Protein AF-A0A3D0Z0L6-F1 (afdb_monomer_lite)

pLDDT: mean 74.52, std 15.17, range [45.41, 95.12]

Foldseek 3Di:
DDPPDDPVVVVVVVVVCCVVVVVVVVVVPPDDDPVPPDPPPPDPDPPVPPDDPDDDDPAWAADPQRWIQGRPDPVRDIAHHVGADPVNPDD

Secondary structure (DSSP, 8-state):
------TTHHHHHHHHHHHHHHHHHHHH------------------TTS-----PPPSSEEE-GGG-EEE-SSTT--EE-TT---TT----

Radius of gyration: 37.42 Å; chains: 1; bounding box: 87×36×73 Å

Structure (mmCIF, N/CA/C/O backbone):
data_AF-A0A3D0Z0L6-F1
#
_entry.id   AF-A0A3D0Z0L6-F1
#
loop_
_atom_site.group_PDB
_atom_site.id
_atom_site.type_symbol
_atom_site.label_atom_id
_atom_site.label_alt_id
_atom_site.label_comp_id
_atom_site.label_asym_id
_atom_site.label_entity_id
_atom_site.label_seq_id
_atom_site.pdbx_PDB_ins_code
_atom_site.Cartn_x
_atom_site.Cartn_y
_atom_site.Cartn_z
_atom_site.occupancy
_atom_site.B_iso_or_equiv
_atom_site.auth_seq_id
_atom_site.auth_comp_id
_atom_site.auth_asym_id
_atom_site.auth_atom_id
_atom_site.pdbx_PDB_model_num
ATOM 1 N N . MET A 1 1 ? 71.788 -23.752 -52.293 1.00 45.41 1 MET A N 1
ATOM 2 C CA . MET A 1 1 ? 70.631 -24.044 -51.417 1.00 45.41 1 MET A CA 1
ATOM 3 C C . MET A 1 1 ? 70.695 -23.092 -50.228 1.00 45.41 1 MET A C 1
ATOM 5 O O . MET A 1 1 ? 71.486 -23.314 -49.329 1.00 45.41 1 MET A O 1
ATOM 9 N N . GLY A 1 2 ? 69.937 -22.001 -50.266 1.00 53.62 2 GLY A N 1
ATOM 10 C CA . GLY A 1 2 ? 69.891 -20.988 -49.209 1.00 53.62 2 GLY A CA 1
ATOM 11 C C . GLY A 1 2 ? 68.964 -19.881 -49.684 1.00 53.62 2 GLY A C 1
ATOM 12 O O . GLY A 1 2 ? 69.352 -19.070 -50.514 1.00 53.62 2 GLY A O 1
ATOM 13 N N . ARG A 1 3 ? 67.685 -19.940 -49.301 1.00 55.16 3 ARG A N 1
ATOM 14 C CA . ARG A 1 3 ? 66.698 -18.930 -49.700 1.00 55.16 3 ARG A CA 1
ATOM 15 C C . ARG A 1 3 ? 66.837 -17.736 -48.765 1.00 55.16 3 ARG A C 1
ATOM 17 O O . ARG A 1 3 ? 66.193 -17.683 -47.724 1.00 55.16 3 ARG A O 1
ATOM 24 N N . GLU A 1 4 ? 67.709 -16.810 -49.134 1.00 61.28 4 GLU A N 1
ATOM 25 C CA . GLU A 1 4 ? 67.857 -15.523 -48.461 1.00 61.28 4 GLU A CA 1
ATOM 26 C C . GLU A 1 4 ? 66.648 -14.660 -48.837 1.00 61.28 4 GLU A C 1
ATOM 28 O O . GLU A 1 4 ? 66.527 -14.180 -49.965 1.00 61.28 4 GLU A O 1
ATOM 33 N N . LEU A 1 5 ? 65.678 -14.555 -47.928 1.00 62.03 5 LEU A N 1
ATOM 34 C CA . LEU A 1 5 ? 64.483 -13.745 -48.149 1.00 62.03 5 LEU A CA 1
ATOM 35 C C . LEU A 1 5 ? 64.888 -12.261 -48.218 1.00 62.03 5 LEU A C 1
ATOM 37 O O . LEU A 1 5 ? 65.597 -11.779 -47.330 1.00 62.03 5 LEU A O 1
ATOM 41 N N . PRO A 1 6 ? 64.468 -11.519 -49.258 1.00 65.50 6 PRO A N 1
ATOM 42 C CA . PRO A 1 6 ? 64.886 -10.138 -49.445 1.00 65.50 6 PRO A CA 1
ATOM 43 C C . PRO A 1 6 ? 64.381 -9.250 -48.300 1.00 65.50 6 PRO A C 1
ATOM 45 O O . PRO A 1 6 ? 63.314 -9.475 -47.739 1.00 65.50 6 PRO A O 1
ATOM 48 N N . ARG A 1 7 ? 65.142 -8.207 -47.950 1.00 63.31 7 ARG A N 1
ATOM 49 C CA . ARG A 1 7 ? 64.922 -7.366 -46.750 1.00 63.31 7 ARG A CA 1
ATOM 50 C C . ARG A 1 7 ? 63.554 -6.657 -46.709 1.00 63.31 7 ARG A C 1
ATOM 52 O O . ARG A 1 7 ? 63.085 -6.302 -45.635 1.00 63.31 7 ARG A O 1
ATOM 59 N N . TRP A 1 8 ? 62.897 -6.498 -47.859 1.00 57.84 8 TRP A N 1
ATOM 60 C CA . TRP A 1 8 ? 61.528 -5.980 -47.993 1.00 57.84 8 TRP A CA 1
ATOM 61 C C . TRP A 1 8 ? 60.439 -7.066 -47.902 1.00 57.84 8 TRP A C 1
ATOM 63 O O . TRP A 1 8 ? 59.270 -6.738 -47.730 1.00 57.84 8 TRP A O 1
ATOM 73 N N . ALA A 1 9 ? 60.788 -8.354 -47.980 1.00 58.78 9 ALA A N 1
ATOM 74 C CA . ALA A 1 9 ? 59.832 -9.446 -47.805 1.00 58.78 9 ALA A CA 1
ATOM 75 C C . ALA A 1 9 ? 59.382 -9.580 -46.346 1.00 58.78 9 ALA A C 1
ATOM 77 O O . ALA A 1 9 ? 58.241 -9.951 -46.124 1.00 58.78 9 ALA A O 1
ATOM 78 N N . LEU A 1 10 ? 60.229 -9.217 -45.373 1.00 61.06 10 LEU A N 1
ATOM 79 C CA . LEU A 1 10 ? 59.909 -9.206 -43.937 1.00 61.06 10 LEU A CA 1
ATOM 80 C C . LEU A 1 10 ? 58.695 -8.329 -43.571 1.00 61.06 10 LEU A C 1
ATOM 82 O O . LEU A 1 10 ? 57.793 -8.840 -42.911 1.00 61.06 10 LEU A O 1
ATOM 86 N N . PRO A 1 11 ? 58.599 -7.047 -43.982 1.00 65.06 11 PRO A N 1
ATOM 87 C CA . PRO A 1 11 ? 57.416 -6.245 -43.681 1.00 65.06 11 PRO A CA 1
ATOM 88 C C . PRO A 1 11 ? 56.173 -6.744 -44.427 1.00 65.06 11 PRO A C 1
ATOM 90 O O . PRO A 1 11 ? 55.078 -6.697 -43.873 1.00 65.06 11 PRO A O 1
ATOM 93 N N . VAL A 1 12 ? 56.322 -7.274 -45.646 1.00 72.44 12 VAL A N 1
ATOM 94 C CA . VAL A 1 12 ? 55.190 -7.760 -46.453 1.00 72.44 12 VAL A CA 1
ATOM 95 C C . VAL A 1 12 ? 54.624 -9.063 -45.887 1.00 72.44 12 VAL A C 1
ATOM 97 O O . VAL A 1 12 ? 53.409 -9.184 -45.747 1.00 72.44 12 VAL A O 1
ATOM 100 N N . THR A 1 13 ? 55.476 -10.012 -45.492 1.00 71.56 13 THR A N 1
ATOM 101 C CA . THR A 1 13 ? 55.033 -11.255 -44.846 1.00 71.56 13 THR A CA 1
ATOM 102 C C . THR A 1 13 ? 54.466 -10.996 -43.455 1.00 71.56 13 THR A C 1
ATOM 104 O O . THR A 1 13 ? 53.433 -11.571 -43.125 1.00 71.56 13 THR A O 1
ATOM 107 N N . LEU A 1 14 ? 55.052 -10.082 -42.671 1.00 74.06 14 LEU A N 1
ATOM 108 C CA . LEU A 1 14 ? 54.504 -9.677 -41.373 1.00 74.06 14 LEU A CA 1
ATOM 109 C C . LEU A 1 14 ? 53.113 -9.040 -41.528 1.00 74.06 14 LEU A C 1
ATOM 111 O O . LEU A 1 14 ? 52.187 -9.395 -40.805 1.00 74.06 14 LEU A O 1
ATOM 115 N N . THR A 1 15 ? 52.941 -8.156 -42.514 1.00 74.75 15 THR A N 1
ATOM 116 C CA . THR A 1 15 ? 51.657 -7.489 -42.785 1.00 74.75 15 THR A CA 1
ATOM 117 C C . THR A 1 15 ? 50.583 -8.486 -43.226 1.00 74.75 15 THR A C 1
ATOM 119 O O . THR A 1 15 ? 49.451 -8.414 -42.755 1.00 74.75 15 THR A O 1
ATOM 122 N N . LEU A 1 16 ? 50.935 -9.462 -44.069 1.00 74.19 16 LEU A N 1
ATOM 123 C CA . LEU A 1 16 ? 50.020 -10.522 -44.509 1.00 74.19 16 LEU A CA 1
ATOM 124 C C . LEU A 1 16 ? 49.614 -11.467 -43.368 1.00 74.19 16 LEU A C 1
ATOM 126 O O . LEU A 1 16 ? 48.442 -11.823 -43.265 1.00 74.19 16 LEU A O 1
ATOM 130 N N . VAL A 1 17 ? 50.546 -11.832 -42.481 1.00 78.50 17 VAL A N 1
ATOM 131 C CA . VAL A 1 17 ? 50.254 -12.660 -41.295 1.00 78.50 17 VAL A CA 1
ATOM 132 C C . VAL A 1 17 ? 49.358 -11.913 -40.302 1.00 78.50 17 VAL A C 1
ATOM 134 O O . VAL A 1 17 ? 48.427 -12.501 -39.760 1.00 78.50 17 VAL A O 1
ATOM 137 N N . ILE A 1 18 ? 49.584 -10.613 -40.099 1.00 77.12 18 ILE A N 1
ATOM 138 C CA . ILE A 1 18 ? 48.766 -9.755 -39.228 1.00 77.12 18 ILE A CA 1
ATOM 139 C C . ILE A 1 18 ? 47.350 -9.595 -39.802 1.00 77.12 18 ILE A C 1
ATOM 141 O O . ILE A 1 18 ? 46.374 -9.849 -39.101 1.00 77.12 18 ILE A O 1
ATOM 145 N N . LEU A 1 19 ? 47.215 -9.234 -41.082 1.00 75.25 19 LEU A N 1
ATOM 146 C CA . LEU A 1 19 ? 45.911 -8.961 -41.696 1.00 75.25 19 LEU A CA 1
ATOM 147 C C . LEU A 1 19 ? 45.056 -10.213 -41.915 1.00 75.25 19 LEU A C 1
ATOM 149 O O . LEU A 1 19 ? 43.835 -10.102 -41.896 1.00 75.25 19 LEU A O 1
ATOM 153 N N . LEU A 1 20 ? 45.661 -11.389 -42.107 1.00 76.81 20 LEU A N 1
ATOM 154 C CA . LEU A 1 20 ? 44.917 -12.638 -42.307 1.00 76.81 20 LEU A CA 1
ATOM 155 C C . LEU A 1 20 ? 44.809 -13.492 -41.032 1.00 76.81 20 LEU A C 1
ATOM 157 O O . LEU A 1 20 ? 43.832 -14.216 -40.876 1.00 76.81 20 LEU A O 1
ATOM 161 N N . GLY A 1 21 ? 45.757 -13.398 -40.095 1.00 71.94 21 GLY A N 1
ATOM 162 C CA . GLY A 1 21 ? 45.767 -14.184 -38.854 1.00 71.94 21 GLY A CA 1
ATOM 163 C C . GLY A 1 21 ? 44.964 -13.565 -37.705 1.00 71.94 21 GLY A C 1
ATOM 164 O O . GLY A 1 21 ? 44.288 -14.288 -36.974 1.00 71.94 21 GLY A O 1
ATOM 165 N N . ILE A 1 22 ? 44.978 -12.234 -37.562 1.00 67.88 22 ILE A N 1
ATOM 166 C CA . ILE A 1 22 ? 44.242 -11.525 -36.499 1.00 67.88 22 ILE A CA 1
ATOM 167 C C . ILE A 1 22 ? 42.719 -11.663 -36.635 1.00 67.88 22 ILE A C 1
ATOM 169 O O . ILE A 1 22 ? 42.086 -11.977 -35.627 1.00 67.88 22 ILE A O 1
ATOM 173 N N . PRO A 1 23 ? 42.091 -11.494 -37.818 1.00 63.00 23 PRO A N 1
ATOM 174 C CA . PRO A 1 23 ? 40.655 -11.718 -37.937 1.00 63.00 23 PRO A CA 1
ATOM 175 C C . PRO A 1 23 ? 40.290 -13.193 -37.736 1.00 63.00 23 PRO A C 1
ATOM 177 O O . PRO A 1 23 ? 39.284 -13.460 -37.101 1.00 63.00 23 PRO A O 1
ATOM 180 N N . VAL A 1 24 ? 41.107 -14.163 -38.161 1.00 67.19 24 VAL A N 1
ATOM 181 C CA . VAL A 1 24 ? 40.837 -15.595 -37.902 1.00 67.19 24 VAL A CA 1
ATOM 182 C C . VAL A 1 24 ? 40.891 -15.919 -36.399 1.00 67.19 24 VAL A C 1
ATOM 184 O O . VAL A 1 24 ? 40.027 -16.638 -35.899 1.00 67.19 24 VAL A O 1
ATOM 187 N N . LEU A 1 25 ? 41.831 -15.326 -35.654 1.00 63.22 25 LEU A N 1
ATOM 188 C CA . LEU A 1 25 ? 41.882 -15.415 -34.188 1.00 63.22 25 LEU A CA 1
ATOM 189 C C . LEU A 1 25 ? 40.703 -14.688 -33.518 1.00 63.22 25 LEU A C 1
ATOM 191 O O . LEU A 1 25 ? 40.126 -15.214 -32.575 1.00 63.22 25 LEU A O 1
ATOM 195 N N . ALA A 1 26 ? 40.299 -13.515 -34.006 1.00 64.50 26 ALA A N 1
ATOM 196 C CA . ALA A 1 26 ? 39.188 -12.754 -33.43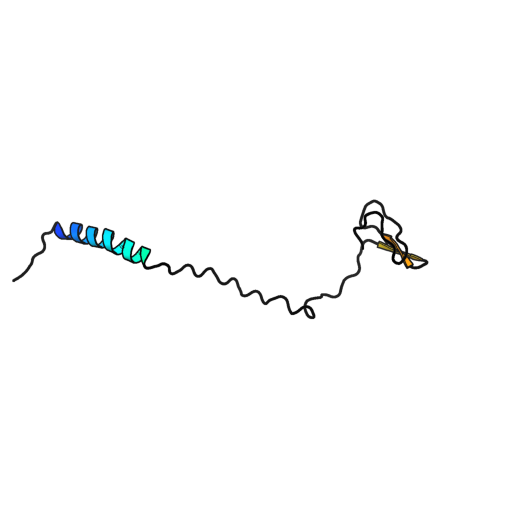2 1.00 64.50 26 ALA A CA 1
ATOM 197 C C . ALA A 1 26 ? 37.809 -13.372 -33.736 1.00 64.50 26 ALA A C 1
ATOM 199 O O . ALA A 1 26 ? 36.935 -13.367 -32.874 1.00 64.50 26 ALA A O 1
ATOM 200 N N . TYR A 1 27 ? 37.616 -13.937 -34.933 1.00 65.19 27 TYR A N 1
ATOM 201 C CA . TYR A 1 27 ? 36.360 -14.569 -35.353 1.00 65.19 27 TYR A CA 1
ATOM 202 C C . TYR A 1 27 ? 36.210 -16.010 -34.839 1.00 65.19 27 TYR A C 1
ATOM 204 O O . TYR A 1 27 ? 35.084 -16.474 -34.677 1.00 65.19 27 TYR A O 1
ATOM 212 N N . GLY A 1 28 ? 37.309 -16.714 -34.538 1.00 57.91 28 GLY A N 1
ATOM 213 C CA . GLY A 1 28 ? 37.270 -18.019 -33.863 1.00 57.91 28 GLY A CA 1
ATOM 214 C C . GLY A 1 28 ? 37.020 -17.920 -32.353 1.00 57.91 28 GLY A C 1
ATOM 215 O O . GLY A 1 28 ? 36.487 -18.848 -31.745 1.00 57.91 28 GLY A O 1
ATOM 216 N N . VAL A 1 29 ? 37.351 -16.782 -31.737 1.00 60.09 29 VAL A N 1
ATOM 217 C CA . VAL A 1 29 ? 37.189 -16.548 -30.298 1.00 60.09 29 VAL A CA 1
ATOM 218 C C . VAL A 1 29 ? 35.848 -15.856 -30.030 1.00 60.09 29 VAL A C 1
ATOM 220 O O . VAL A 1 29 ? 35.762 -14.736 -29.538 1.00 60.09 29 VAL A O 1
ATOM 223 N N . GLY A 1 30 ? 34.760 -16.592 -30.260 1.00 57.38 30 GLY A N 1
ATOM 224 C CA . GLY A 1 30 ? 33.466 -16.347 -29.605 1.00 57.38 30 GLY A CA 1
ATOM 225 C C . GLY A 1 30 ? 33.478 -16.663 -28.094 1.00 57.38 30 GLY A C 1
ATOM 226 O O . GLY A 1 30 ? 32.464 -17.086 -27.551 1.00 57.38 30 GLY A O 1
ATOM 227 N N . TRP A 1 31 ? 34.630 -16.551 -27.423 1.00 53.03 31 TRP A N 1
ATOM 228 C CA . TRP A 1 31 ? 34.934 -17.114 -26.100 1.00 53.03 31 TRP A CA 1
ATOM 229 C C . TRP A 1 31 ? 35.905 -16.164 -25.371 1.00 53.03 31 TRP A C 1
ATOM 231 O O . TRP A 1 31 ? 37.109 -16.292 -25.517 1.00 53.03 31 TRP A O 1
ATOM 241 N N . TRP A 1 32 ? 35.481 -15.110 -24.671 1.00 52.97 32 TRP A N 1
ATOM 242 C CA . TRP A 1 32 ? 35.383 -15.172 -23.206 1.00 52.97 32 TRP A CA 1
ATOM 243 C C . TRP A 1 3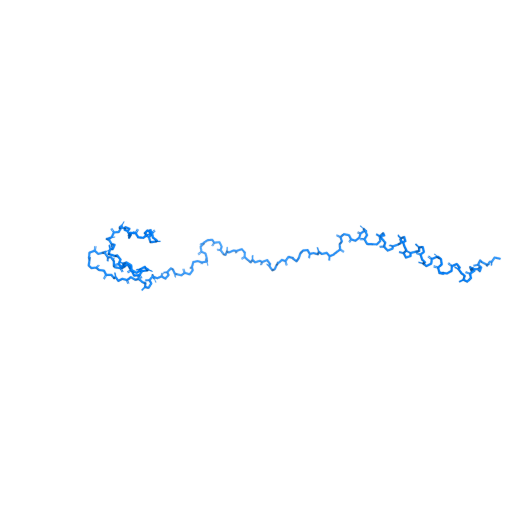2 ? 34.642 -13.937 -22.664 1.00 52.97 32 TRP A C 1
ATOM 245 O O . TRP A 1 32 ? 35.207 -13.060 -22.014 1.00 52.97 32 TRP A O 1
ATOM 255 N N . ARG A 1 33 ? 33.336 -13.850 -22.912 1.00 53.81 33 AR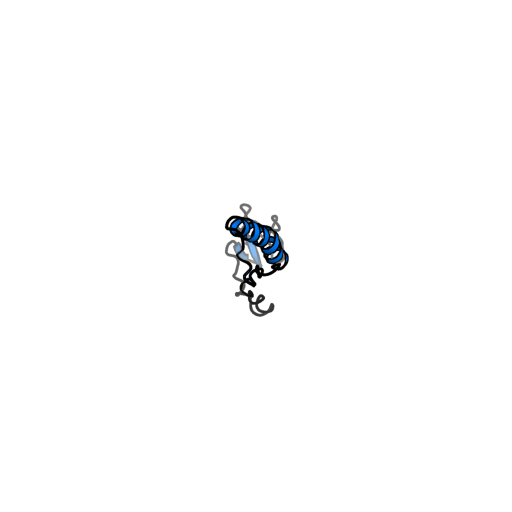G A N 1
ATOM 256 C CA . ARG A 1 33 ? 32.452 -13.240 -21.918 1.00 53.81 33 ARG A CA 1
ATOM 257 C C . ARG A 1 33 ? 31.684 -14.406 -21.316 1.00 53.81 33 ARG A C 1
ATOM 259 O O . ARG A 1 33 ? 30.625 -14.739 -21.845 1.00 53.81 33 ARG A O 1
ATOM 266 N N . PRO A 1 34 ? 32.182 -15.070 -20.252 1.00 55.91 34 PRO A N 1
ATOM 267 C CA . PRO A 1 34 ? 31.225 -15.726 -19.393 1.00 55.91 34 PRO A CA 1
ATOM 268 C C . PRO A 1 34 ? 30.354 -14.561 -18.934 1.00 55.91 34 PRO A C 1
ATOM 270 O O . PRO A 1 34 ? 30.835 -13.639 -18.265 1.00 55.91 34 PRO A O 1
ATOM 273 N N . GLY A 1 35 ? 29.108 -14.507 -19.417 1.00 59.41 35 GLY A N 1
ATOM 274 C CA . GLY A 1 35 ? 28.091 -13.735 -18.724 1.00 59.41 35 GLY A CA 1
ATOM 275 C C . GLY A 1 35 ? 28.291 -14.111 -17.272 1.00 59.41 35 GLY A C 1
ATOM 276 O O . GLY A 1 35 ? 28.304 -15.308 -16.982 1.00 59.41 35 GLY A O 1
ATOM 277 N N . ARG A 1 36 ? 28.672 -13.135 -16.433 1.00 58.47 36 ARG A N 1
ATOM 278 C CA . ARG A 1 36 ? 29.003 -13.434 -15.043 1.00 58.47 36 ARG A CA 1
ATOM 279 C C . ARG A 1 36 ? 27.834 -14.283 -14.560 1.00 58.47 36 ARG A C 1
ATOM 281 O O . ARG A 1 36 ? 26.716 -13.762 -14.633 1.00 58.47 36 ARG A O 1
ATOM 288 N N . PRO A 1 37 ? 28.025 -15.544 -14.132 1.00 58.66 37 PRO A N 1
ATOM 289 C CA . PRO A 1 37 ? 27.053 -16.072 -13.212 1.00 58.66 37 PRO A CA 1
ATOM 290 C C . PRO A 1 37 ? 27.064 -15.018 -12.111 1.00 58.66 37 PRO A C 1
ATOM 292 O O . PRO A 1 37 ? 28.108 -14.736 -11.509 1.00 58.66 37 PRO A O 1
ATOM 295 N N . GLY A 1 38 ? 25.944 -14.305 -11.969 1.00 60.97 38 GLY A N 1
ATOM 296 C CA . GLY A 1 38 ? 25.724 -13.567 -10.742 1.00 60.97 38 GLY A CA 1
ATOM 297 C C . GLY A 1 38 ? 25.997 -14.547 -9.602 1.00 60.97 38 GLY A C 1
ATOM 298 O O . GLY A 1 38 ? 25.880 -15.760 -9.823 1.00 60.97 38 GLY A O 1
ATOM 299 N N . PRO A 1 39 ? 26.415 -14.077 -8.417 1.00 67.50 39 PRO A N 1
ATOM 300 C CA . PRO A 1 39 ? 26.359 -14.956 -7.257 1.00 67.50 39 PRO A CA 1
ATOM 301 C C . PRO A 1 39 ? 25.006 -15.663 -7.323 1.00 67.50 39 PRO A C 1
ATOM 303 O O . PRO A 1 39 ? 24.000 -14.983 -7.530 1.00 67.50 39 PRO A O 1
ATOM 306 N N . GLU A 1 40 ? 25.016 -16.999 -7.344 1.00 56.09 40 GLU A N 1
ATOM 307 C CA . GLU A 1 40 ? 23.792 -17.785 -7.311 1.00 56.09 40 GLU A CA 1
ATOM 308 C C . GLU A 1 40 ? 23.074 -17.309 -6.060 1.00 56.09 40 GLU A C 1
ATOM 310 O O . GLU A 1 40 ? 23.487 -17.627 -4.945 1.00 56.09 40 GLU A O 1
ATOM 315 N N . GLU A 1 41 ? 22.121 -16.392 -6.248 1.00 58.34 41 GLU A N 1
ATOM 316 C CA . GLU A 1 41 ? 21.344 -15.878 -5.146 1.00 58.34 41 GLU A CA 1
ATOM 317 C C . GLU A 1 41 ? 20.587 -17.103 -4.668 1.00 58.34 41 GLU A C 1
ATOM 319 O O . GLU A 1 41 ? 19.830 -17.676 -5.462 1.00 58.34 41 GLU A O 1
ATOM 324 N N . PRO A 1 42 ? 20.845 -17.581 -3.436 1.00 64.19 42 PRO A N 1
ATOM 325 C CA . PRO A 1 42 ? 20.092 -18.693 -2.907 1.00 64.19 42 PRO A CA 1
ATOM 326 C C . PRO A 1 42 ? 18.626 -18.323 -3.085 1.00 64.19 42 PRO A C 1
ATOM 328 O O . PRO A 1 42 ? 18.178 -17.287 -2.585 1.00 64.19 42 PRO A O 1
ATOM 331 N N . GLY A 1 43 ? 17.918 -19.127 -3.886 1.00 64.88 43 GLY A N 1
ATOM 332 C CA . GLY A 1 43 ? 16.501 -18.919 -4.127 1.00 64.88 43 GLY A CA 1
ATOM 333 C C . GLY A 1 43 ? 15.820 -18.725 -2.773 1.00 64.88 43 GLY A C 1
ATOM 334 O O . GLY A 1 43 ? 16.216 -19.403 -1.816 1.00 64.88 43 GLY A O 1
ATOM 335 N N . PRO A 1 44 ? 14.873 -17.775 -2.660 1.00 65.69 44 PRO A N 1
ATOM 336 C CA . PRO A 1 44 ? 14.265 -17.419 -1.387 1.00 65.69 44 PRO A CA 1
ATOM 337 C C . PRO A 1 44 ? 13.913 -18.703 -0.630 1.00 65.69 44 PRO A C 1
ATOM 339 O O . PRO A 1 44 ? 13.265 -19.563 -1.242 1.00 65.69 44 PRO A O 1
ATOM 342 N N . PRO A 1 45 ? 14.383 -18.884 0.628 1.00 60.88 45 PRO A N 1
ATOM 343 C CA . PRO A 1 45 ? 14.075 -20.056 1.427 1.00 60.88 45 PRO A CA 1
ATOM 344 C C . PRO A 1 45 ? 12.616 -20.411 1.220 1.00 60.88 45 PRO A C 1
ATOM 346 O O . PRO A 1 45 ? 11.752 -19.543 1.380 1.00 60.88 45 PRO A O 1
ATOM 349 N N . GLY A 1 46 ? 12.373 -21.641 0.748 1.00 59.81 46 GLY A N 1
ATOM 350 C CA . GLY A 1 46 ? 11.050 -22.075 0.309 1.00 59.81 46 GLY A CA 1
ATOM 351 C C . GLY A 1 46 ? 9.996 -21.588 1.296 1.00 59.81 46 GLY A C 1
ATOM 352 O O . GLY A 1 46 ? 10.252 -21.647 2.495 1.00 59.81 46 GLY A O 1
ATOM 353 N N . ALA A 1 47 ? 8.882 -21.065 0.768 1.00 56.94 47 ALA A N 1
ATOM 354 C CA . ALA A 1 47 ? 7.847 -20.194 1.361 1.00 56.94 47 ALA A CA 1
ATOM 355 C C . ALA A 1 47 ? 7.561 -20.249 2.886 1.00 56.94 47 ALA A C 1
ATOM 357 O O . ALA A 1 47 ? 6.980 -19.317 3.431 1.00 56.94 47 ALA A O 1
ATOM 358 N N . ALA A 1 48 ? 7.959 -21.303 3.588 1.00 57.12 48 ALA A N 1
ATOM 359 C CA . ALA A 1 48 ? 7.908 -21.452 5.033 1.00 57.12 48 ALA A CA 1
ATOM 360 C C . ALA A 1 48 ? 9.065 -20.792 5.822 1.00 57.12 48 ALA A C 1
ATOM 362 O O . ALA A 1 48 ? 8.916 -20.655 7.033 1.00 57.12 48 ALA A O 1
ATOM 363 N N . ALA A 1 49 ? 10.192 -20.399 5.207 1.00 57.75 49 ALA A N 1
ATOM 364 C CA . ALA A 1 49 ? 11.404 -19.991 5.947 1.00 57.75 49 ALA A CA 1
ATOM 365 C C . ALA A 1 49 ? 11.782 -18.491 5.875 1.00 57.75 49 ALA A C 1
ATOM 367 O O . ALA A 1 49 ? 12.745 -18.089 6.521 1.00 57.75 49 ALA A O 1
ATOM 368 N N . LEU A 1 50 ? 11.034 -17.660 5.136 1.00 61.25 50 LEU A N 1
ATOM 369 C CA . LEU A 1 50 ? 11.320 -16.222 4.951 1.00 61.25 50 LEU A CA 1
ATOM 370 C C . LEU A 1 50 ? 10.305 -15.254 5.573 1.00 61.25 50 LEU A C 1
ATOM 372 O O . LEU A 1 50 ? 10.371 -14.053 5.324 1.00 61.25 50 LEU A O 1
ATOM 376 N N . TRP A 1 51 ? 9.326 -15.729 6.336 1.00 57.03 51 TRP A N 1
ATOM 377 C CA . TRP A 1 51 ? 8.433 -14.800 7.017 1.00 57.03 51 TRP A CA 1
ATOM 378 C C . TRP A 1 51 ? 9.095 -14.368 8.325 1.00 57.03 51 TRP A C 1
ATOM 380 O O . TRP A 1 51 ? 9.044 -15.071 9.333 1.00 57.03 51 TRP A O 1
ATOM 390 N N . GLU A 1 52 ? 9.708 -13.182 8.338 1.00 73.12 52 GLU A N 1
ATOM 391 C CA . GLU A 1 52 ? 9.798 -12.448 9.595 1.00 73.12 52 GLU A CA 1
ATOM 392 C C . GLU A 1 52 ? 8.398 -12.388 10.233 1.00 73.12 52 GLU A C 1
ATOM 394 O O . GLU A 1 52 ? 7.390 -12.280 9.519 1.00 73.12 52 GLU A O 1
ATOM 399 N N . PRO A 1 53 ? 8.297 -12.467 11.572 1.00 81.06 53 PRO A N 1
ATOM 400 C CA . PRO A 1 53 ? 7.014 -12.345 12.243 1.00 81.06 53 PRO A CA 1
ATOM 401 C C . PRO A 1 53 ? 6.335 -11.052 11.787 1.00 81.06 53 PRO A C 1
ATOM 403 O O . PRO A 1 53 ? 6.902 -9.964 11.921 1.00 81.06 53 PRO A O 1
ATOM 406 N N . LEU A 1 54 ? 5.129 -11.192 11.225 1.00 79.69 54 LEU A N 1
ATOM 407 C CA . LEU A 1 54 ? 4.303 -10.077 10.770 1.00 79.69 54 LEU A CA 1
ATOM 408 C C . LEU A 1 54 ? 4.159 -9.073 11.912 1.00 79.69 54 LEU A C 1
ATOM 410 O O . LEU A 1 54 ? 3.534 -9.352 12.935 1.00 79.69 54 LEU A O 1
ATOM 414 N N . GLN A 1 55 ? 4.769 -7.907 11.727 1.00 83.38 55 GLN A N 1
ATOM 415 C CA . GLN A 1 55 ? 4.687 -6.825 12.691 1.00 83.38 55 GLN A CA 1
ATOM 416 C C . GLN A 1 55 ? 3.335 -6.140 12.574 1.00 83.38 55 GLN A C 1
ATOM 418 O O . GLN A 1 55 ? 2.822 -5.882 11.482 1.00 83.38 55 GLN A O 1
ATOM 423 N N . GLU A 1 56 ? 2.769 -5.814 13.725 1.00 84.44 56 GLU A N 1
ATOM 424 C CA . GLU A 1 56 ? 1.537 -5.055 13.784 1.00 84.44 56 GLU A CA 1
ATOM 425 C C . GLU A 1 56 ? 1.732 -3.638 13.213 1.00 84.44 56 GLU A C 1
ATOM 427 O O . GLU A 1 56 ? 2.759 -2.984 13.416 1.00 84.44 56 GLU A O 1
ATOM 432 N N . ALA A 1 57 ? 0.730 -3.150 12.477 1.00 82.06 57 ALA A N 1
ATOM 433 C CA . ALA A 1 57 ? 0.761 -1.808 11.910 1.00 82.06 57 ALA A CA 1
ATOM 434 C C . ALA A 1 57 ? 0.746 -0.742 13.021 1.00 82.06 57 ALA A C 1
ATOM 436 O O . ALA A 1 57 ? -0.049 -0.820 13.949 1.00 82.06 57 ALA A O 1
ATOM 437 N N . ARG A 1 58 ? 1.577 0.301 12.895 1.00 89.62 58 ARG A N 1
ATOM 438 C CA . ARG A 1 58 ? 1.720 1.358 13.922 1.00 89.62 58 ARG A CA 1
ATOM 439 C C . ARG A 1 58 ? 0.671 2.474 13.850 1.00 89.62 58 ARG A C 1
ATOM 441 O O . ARG A 1 58 ? 0.537 3.246 14.788 1.00 89.62 58 ARG A O 1
ATOM 448 N N . PHE A 1 59 ? -0.039 2.596 12.729 1.00 92.12 59 PHE A N 1
ATOM 449 C CA . PHE A 1 59 ? -0.884 3.757 12.414 1.00 92.12 59 PHE A CA 1
ATOM 450 C C . PHE A 1 59 ? -2.375 3.469 12.600 1.00 92.12 59 PHE A C 1
ATOM 452 O O . PHE A 1 59 ? -3.180 3.680 11.687 1.00 92.12 59 PHE A O 1
ATOM 459 N N . TYR A 1 60 ? -2.750 2.943 13.763 1.00 93.75 60 TYR A N 1
ATOM 460 C CA . TYR A 1 60 ? -4.151 2.780 14.124 1.00 93.75 60 TYR A CA 1
ATOM 461 C C . TYR A 1 60 ? -4.340 2.759 15.644 1.00 93.75 60 TYR A C 1
ATOM 463 O O . TYR A 1 60 ? -3.414 2.439 16.385 1.00 93.75 60 TYR A O 1
ATOM 471 N N . GLU A 1 61 ? -5.559 3.049 16.087 1.00 94.38 61 GLU A N 1
ATOM 472 C CA . GLU A 1 61 ? -5.958 2.963 17.490 1.00 94.38 61 GLU A CA 1
ATOM 473 C C . GLU A 1 61 ? -7.120 1.978 17.660 1.00 94.38 61 GLU A C 1
ATOM 475 O O . GLU A 1 61 ? -8.026 1.910 16.822 1.00 94.38 61 GLU A O 1
ATOM 480 N N . ARG A 1 62 ? -7.073 1.161 18.718 1.00 94.62 62 ARG A N 1
ATOM 481 C CA . ARG A 1 62 ? -8.109 0.164 19.028 1.00 94.62 62 ARG A CA 1
ATOM 482 C C . ARG A 1 62 ? -9.286 0.852 19.716 1.00 94.62 62 ARG A C 1
ATOM 484 O O . ARG A 1 62 ? -9.092 1.570 20.689 1.00 94.62 62 ARG A O 1
ATOM 491 N N . LEU A 1 63 ? -10.503 0.592 19.244 1.00 94.94 63 LEU A N 1
ATOM 492 C CA . LEU A 1 63 ? -11.744 1.098 19.834 1.00 94.94 63 LEU A CA 1
ATOM 493 C C . LEU A 1 63 ? -12.566 -0.055 20.450 1.00 94.94 63 LEU A C 1
ATOM 495 O O . LEU A 1 63 ? -12.386 -1.220 20.072 1.00 94.94 63 LEU A O 1
ATOM 499 N N . PRO A 1 64 ? -13.497 0.238 21.381 1.00 94.12 64 PRO A N 1
ATOM 500 C CA . PRO A 1 64 ? -14.428 -0.757 21.910 1.00 94.12 64 PRO A CA 1
ATOM 501 C C . PRO A 1 64 ? -15.247 -1.444 20.806 1.00 94.12 64 PRO A C 1
ATOM 503 O O . PRO A 1 64 ? -15.519 -0.864 19.756 1.00 94.12 64 PRO A O 1
ATOM 506 N N . GLY A 1 65 ? -15.653 -2.694 21.042 1.00 91.19 65 GLY A N 1
ATOM 507 C CA . GLY A 1 65 ? -16.459 -3.457 20.078 1.00 91.19 65 GLY A CA 1
ATOM 508 C C . GLY A 1 65 ? -15.693 -3.940 18.837 1.00 91.19 65 GLY A C 1
ATOM 509 O O . GLY A 1 65 ? -16.316 -4.304 17.844 1.00 91.19 65 GLY A O 1
ATOM 510 N N . GLY A 1 66 ? -14.354 -3.940 18.870 1.00 91.25 66 GLY A N 1
ATOM 511 C CA . GLY A 1 66 ? -13.510 -4.450 17.779 1.00 91.25 66 GLY A CA 1
ATOM 512 C C . GLY A 1 66 ? -13.354 -3.493 16.594 1.00 91.25 66 GLY A C 1
ATOM 513 O O . GLY A 1 66 ? -12.804 -3.877 15.561 1.00 91.25 66 GLY A O 1
ATOM 514 N N . ALA A 1 67 ? -13.827 -2.253 16.731 1.00 93.81 67 ALA A N 1
ATOM 515 C CA . ALA A 1 67 ? -13.561 -1.199 15.767 1.00 93.81 67 ALA A CA 1
ATOM 516 C C . ALA A 1 67 ? -12.123 -0.670 15.911 1.00 93.81 67 ALA A C 1
ATOM 518 O O . ALA A 1 67 ? -11.473 -0.828 16.945 1.00 93.81 67 ALA A O 1
ATOM 519 N N . VAL A 1 68 ? -11.626 -0.012 14.868 1.00 95.06 68 VAL A N 1
ATOM 520 C CA . VAL A 1 68 ? -10.327 0.671 14.892 1.00 95.06 68 VAL A CA 1
ATOM 521 C C . VAL A 1 68 ? -10.423 2.050 14.262 1.00 95.06 68 VAL A C 1
ATOM 523 O O . VAL A 1 68 ? -11.126 2.226 13.270 1.00 95.06 68 VAL A O 1
ATOM 526 N N . GLN A 1 69 ? -9.682 3.024 14.780 1.00 94.94 69 GLN A N 1
ATOM 527 C CA . GLN A 1 69 ? -9.452 4.289 14.090 1.00 94.94 69 GLN A CA 1
ATOM 528 C C . GLN A 1 69 ? -8.170 4.177 13.261 1.00 94.94 69 GLN A C 1
ATOM 530 O O . GLN A 1 69 ? -7.081 4.027 13.804 1.00 94.94 69 GLN A O 1
ATOM 535 N N . CYS A 1 70 ? -8.288 4.197 11.933 1.00 93.88 7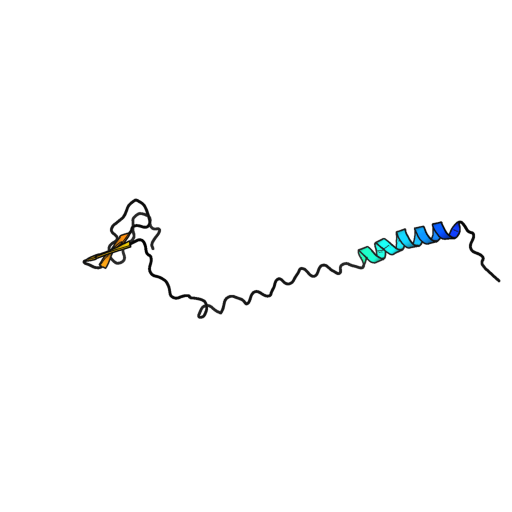0 CYS A N 1
ATOM 536 C CA . CYS A 1 70 ? -7.154 4.041 11.018 1.00 93.88 70 CYS A CA 1
ATOM 537 C C . CYS A 1 70 ? -6.502 5.393 10.715 1.00 93.88 70 CYS A C 1
ATOM 539 O O . CYS A 1 70 ? -7.148 6.246 10.113 1.00 93.88 70 CYS A O 1
ATOM 541 N N . GLY A 1 71 ? -5.220 5.555 11.050 1.00 93.19 71 GLY A N 1
ATOM 542 C CA . GLY A 1 71 ? -4.433 6.781 10.860 1.00 93.19 71 GLY A CA 1
ATOM 543 C C . GLY A 1 71 ? -3.475 6.769 9.661 1.00 93.19 71 GLY A C 1
ATOM 544 O O . GLY A 1 71 ? -2.632 7.650 9.555 1.00 93.19 71 GLY A O 1
ATOM 545 N N . ILE A 1 72 ? -3.575 5.787 8.755 1.00 92.31 72 ILE A N 1
ATOM 546 C CA . ILE A 1 72 ? -2.668 5.657 7.590 1.00 92.31 72 ILE A CA 1
ATOM 547 C C . ILE A 1 72 ? -2.801 6.839 6.615 1.00 92.31 72 ILE A C 1
ATOM 549 O O . ILE A 1 72 ? -1.831 7.242 5.980 1.00 92.31 72 ILE A O 1
ATOM 553 N N . CYS A 1 73 ? -4.008 7.389 6.474 1.00 92.94 73 CYS A N 1
ATOM 554 C CA . CYS A 1 73 ? -4.266 8.575 5.663 1.00 92.94 73 CYS A CA 1
ATOM 555 C C . CYS A 1 73 ? -4.883 9.674 6.526 1.00 92.94 73 CYS A C 1
ATOM 557 O O . CYS A 1 73 ? -5.495 9.397 7.558 1.00 92.94 73 CYS A O 1
ATOM 559 N N . PHE A 1 74 ? -4.811 10.913 6.045 1.00 93.00 74 PHE A N 1
ATOM 560 C CA . PHE A 1 74 ? -5.311 12.108 6.731 1.00 93.00 74 PHE A CA 1
ATOM 561 C C . PHE A 1 74 ? -6.799 12.059 7.134 1.00 93.00 74 PHE A C 1
ATOM 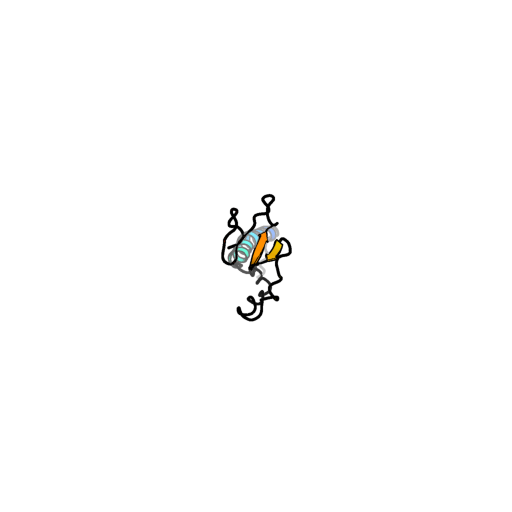563 O O . PHE A 1 74 ? -7.239 12.888 7.921 1.00 93.00 74 PHE A O 1
ATOM 570 N N . ARG A 1 75 ? -7.595 11.117 6.604 1.00 94.56 75 ARG A N 1
ATOM 571 C CA . ARG A 1 75 ? -9.037 11.027 6.888 1.00 94.56 75 ARG A CA 1
ATOM 572 C C . ARG A 1 75 ? -9.382 10.298 8.192 1.00 94.56 75 ARG A C 1
ATOM 574 O O . ARG A 1 75 ? -10.539 10.342 8.590 1.00 94.56 75 ARG A O 1
ATOM 581 N N . ALA A 1 76 ? -8.427 9.616 8.829 1.00 93.75 76 ALA A N 1
ATOM 582 C CA . ALA A 1 76 ? -8.587 9.043 10.172 1.00 93.75 76 ALA A CA 1
ATOM 583 C C . ALA A 1 76 ? -9.881 8.210 10.393 1.00 93.75 76 ALA A C 1
ATOM 585 O O . ALA A 1 76 ? -10.567 8.361 11.405 1.00 93.75 76 ALA A O 1
ATOM 586 N N . CYS A 1 77 ? -10.282 7.375 9.423 1.00 94.25 77 CYS A N 1
ATOM 587 C CA . CYS A 1 77 ? -11.602 6.732 9.449 1.00 94.25 77 CYS A CA 1
ATOM 588 C C . CYS A 1 77 ? -11.734 5.665 10.549 1.00 94.25 77 CYS A C 1
ATOM 590 O O . CYS A 1 77 ? -10.831 4.847 10.731 1.00 94.25 77 CYS A O 1
ATOM 592 N N . VAL A 1 78 ? -12.904 5.611 11.193 1.00 95.12 78 VAL A N 1
ATOM 593 C CA . VAL A 1 78 ? -13.305 4.505 12.074 1.00 95.12 78 VAL A CA 1
ATOM 594 C C . VAL A 1 78 ? -13.782 3.330 11.219 1.00 95.12 78 VAL A C 1
ATOM 596 O O . VAL A 1 78 ? -14.705 3.469 10.418 1.00 95.12 78 VAL A O 1
ATOM 599 N N . ILE A 1 79 ? -13.126 2.181 11.360 1.00 94.56 79 ILE A N 1
ATOM 600 C CA . ILE A 1 79 ? -13.403 0.947 10.624 1.00 94.56 79 ILE A CA 1
ATOM 601 C C . ILE A 1 79 ? -14.011 -0.064 11.605 1.00 94.56 79 ILE A C 1
ATOM 603 O O . ILE A 1 79 ? -13.350 -0.401 12.591 1.00 94.56 79 ILE A O 1
ATOM 607 N N . PRO A 1 80 ? -15.236 -0.563 11.367 1.00 93.69 80 PRO A N 1
ATOM 608 C CA . PRO A 1 80 ? -15.821 -1.612 12.197 1.00 93.69 80 PRO A CA 1
ATOM 609 C C . PRO A 1 80 ? -15.094 -2.950 11.989 1.00 93.69 80 PRO A C 1
ATOM 611 O O . PRO A 1 80 ? -14.411 -3.141 10.980 1.00 93.69 80 PRO A O 1
ATOM 614 N N . ALA A 1 81 ? -15.257 -3.895 12.916 1.00 92.12 81 ALA A N 1
ATOM 615 C CA . ALA A 1 81 ? -14.685 -5.236 12.785 1.00 92.12 81 ALA A CA 1
ATOM 616 C C . ALA A 1 81 ? -15.114 -5.897 11.458 1.00 92.12 81 ALA A C 1
ATOM 618 O O . ALA A 1 81 ? -16.297 -5.920 11.125 1.00 92.12 81 ALA A O 1
ATOM 619 N N . GLY A 1 82 ? -14.148 -6.388 10.672 1.00 89.75 82 GLY A N 1
ATOM 620 C CA . GLY A 1 82 ? -14.391 -6.964 9.338 1.00 89.75 82 GLY A CA 1
ATOM 621 C C . GLY A 1 82 ? -14.808 -5.955 8.255 1.00 89.75 82 GLY A C 1
ATOM 622 O O . GLY A 1 82 ? -15.063 -6.337 7.114 1.00 89.75 82 GLY A O 1
ATOM 623 N N . GLY A 1 83 ? -14.890 -4.667 8.593 1.00 90.81 83 GLY A N 1
ATOM 624 C CA . GLY A 1 83 ? -15.199 -3.595 7.660 1.00 90.81 83 GLY A CA 1
ATOM 625 C C . GLY A 1 83 ? -13.983 -3.124 6.869 1.00 90.81 83 GLY A C 1
ATOM 626 O O . GLY A 1 83 ? -12.841 -3.502 7.124 1.00 90.81 83 GLY A O 1
ATOM 627 N N . ARG A 1 84 ? -14.234 -2.221 5.920 1.00 91.88 84 ARG A N 1
ATOM 628 C CA . ARG A 1 84 ? -13.187 -1.555 5.139 1.00 91.88 84 ARG A CA 1
ATOM 629 C C . ARG A 1 84 ? -13.262 -0.052 5.335 1.00 91.88 84 ARG A C 1
ATOM 631 O O . ARG A 1 84 ? -14.343 0.532 5.359 1.00 91.88 84 ARG A O 1
ATOM 638 N N . GLY A 1 85 ? -12.096 0.576 5.450 1.00 92.00 85 GLY A N 1
ATOM 639 C CA . GLY A 1 85 ? -11.997 2.029 5.450 1.00 92.00 85 GLY A CA 1
ATOM 640 C C . GLY A 1 85 ? -12.320 2.597 4.072 1.00 92.00 85 GLY A C 1
ATOM 641 O O . GLY A 1 85 ? -12.167 1.926 3.051 1.00 92.00 85 GLY A O 1
ATOM 642 N N . PHE A 1 86 ? -12.706 3.869 4.019 1.00 93.19 86 PHE A N 1
ATOM 643 C CA . PHE A 1 86 ? -13.062 4.510 2.749 1.00 93.19 86 PHE A CA 1
ATOM 644 C C . PHE A 1 86 ? -11.902 4.497 1.737 1.00 93.19 86 PHE A C 1
ATOM 646 O O . PHE A 1 86 ? -12.152 4.389 0.542 1.00 93.19 86 PHE A O 1
ATOM 653 N N . CYS A 1 87 ? -10.636 4.576 2.177 1.00 91.94 87 CYS A N 1
ATOM 654 C CA . CYS A 1 87 ? -9.484 4.559 1.263 1.00 91.94 87 CYS A CA 1
ATOM 655 C C . CYS A 1 87 ? -9.216 3.181 0.646 1.00 91.94 87 CYS A C 1
ATOM 657 O O . CYS A 1 87 ? -8.495 3.112 -0.341 1.00 91.94 87 CYS A O 1
ATOM 659 N N . ARG A 1 88 ? -9.764 2.098 1.220 1.00 88.69 88 ARG A N 1
ATOM 660 C CA . ARG A 1 88 ? -9.580 0.704 0.771 1.00 88.69 88 ARG A CA 1
ATOM 661 C C . ARG A 1 88 ? -8.122 0.222 0.686 1.00 88.69 88 ARG A C 1
ATOM 663 O O . ARG A 1 88 ? -7.883 -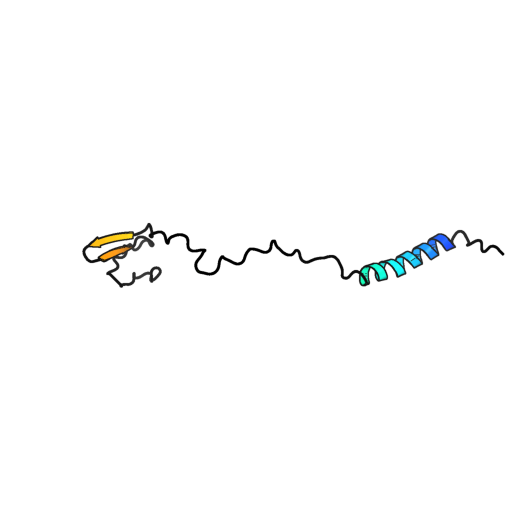0.869 0.193 1.00 88.69 88 ARG A O 1
ATOM 670 N N . THR A 1 89 ? -7.165 0.998 1.197 1.00 83.00 89 THR A N 1
ATOM 671 C CA . THR A 1 89 ? -5.744 0.622 1.283 1.00 83.00 89 THR A CA 1
ATOM 672 C C . THR A 1 89 ? -5.524 -0.552 2.232 1.00 83.00 89 THR A C 1
ATOM 674 O O . THR A 1 89 ? -4.686 -1.405 1.970 1.00 83.00 89 THR A O 1
ATOM 677 N N . ARG A 1 90 ? -6.291 -0.604 3.327 1.00 71.44 90 ARG A N 1
ATOM 678 C CA . ARG A 1 90 ? -6.366 -1.774 4.203 1.00 71.44 90 ARG A CA 1
ATOM 679 C C . ARG A 1 90 ? -7.562 -2.618 3.762 1.00 71.44 90 ARG A C 1
ATOM 681 O O . ARG A 1 90 ? -8.700 -2.149 3.880 1.00 71.44 90 ARG A O 1
ATOM 688 N N . VAL A 1 91 ? -7.274 -3.800 3.221 1.00 58.78 91 VAL A N 1
ATOM 689 C CA . VAL A 1 91 ? -8.242 -4.861 2.896 1.00 58.78 91 VAL A CA 1
ATOM 690 C C . VAL A 1 91 ? -8.315 -5.893 4.006 1.00 58.78 91 VAL A C 1
ATOM 692 O O . VAL A 1 91 ? -7.311 -6.030 4.740 1.00 58.78 91 VAL A O 1
#

Sequence (91 aa):
MGRELPRWALPVTLTLVILLGIPVLAYGVGWWRPGRPGPEEPGPPGAAALWEPLQEARFYERLPGGAVQCGICFRACVIPAGGRGFCRTRV